Protein AF-0000000072718443 (afdb_homodimer)

Nearest PDB structures (foldseek):
  3cnk-assembly1_B  TM=9.069E-01  e=1.289E-06  Homo sapiens
  1v05-assembly1_A-2  TM=9.010E-01  e=4.555E-07  Homo sapiens
  2d7m-assembly1_A  TM=8.798E-01  e=4.289E-05  Homo sapiens
  3rgh-assembly2_B  TM=8.975E-01  e=1.881E-04  Homo sapiens
  5dcp-assembly1_A  TM=8.362E-01  e=5.609E-03  Homo sapiens

pLDDT: mean 94.32, std 3.26, range [85.94, 98.06]

Foldseek 3Di:
DKDKDKDADDDDFDKDKFKADPVGTFPDWDWDDPDPRMIMIMTDDDDFAWMWMFIDGHPHTDPCPRPIDGGD/DKDKDKDADDDDFDKD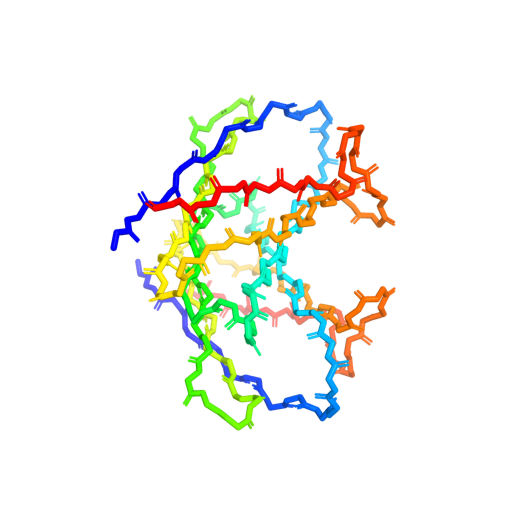KFKADPVGTFPDWDWDDPDPRMIMIMTDDDDFAWMWMFIDGHPHTDPCPRPIDGGD

Secondary structure (DSSP, 8-state):
-EEEEEEE--SS--EEEEEE-SSSB-SEEEEEEEETTEEEEEEE--S-EEEEEEEEETTEEPTTPSEEEEE-/-EEEEEEE--SS--EEEEEE-SSSB-SEEEEEEEETTEEEEEEE--S-EEEEEEEEETTEEPTTPSEEEEE-

Organism: Homarus americanus (NCBI:txid6706)

Structure (mmCIF, N/CA/C/O backbone):
data_AF-0000000072718443-model_v1
#
loop_
_entity.id
_entity.type
_entity.pdbx_description
1 polymer 'Filamin-A-like 4'
#
loop_
_atom_site.group_PDB
_atom_site.id
_atom_site.type_symbol
_atom_site.label_atom_id
_atom_site.label_alt_id
_atom_site.label_comp_id
_atom_site.label_asym_id
_atom_site.label_entity_id
_atom_site.label_seq_id
_atom_site.pdbx_PDB_ins_code
_atom_site.Cartn_x
_atom_site.Cartn_y
_atom_site.Cartn_z
_atom_site.occupancy
_atom_site.B_iso_or_equiv
_atom_site.auth_seq_id
_atom_site.auth_comp_id
_atom_site.auth_asym_id
_atom_site.auth_atom_id
_atom_site.pdbx_PDB_model_num
ATOM 1 N N . MET A 1 1 ? 10.586 15.758 -1.58 1 88.56 1 MET A N 1
ATOM 2 C CA . MET A 1 1 ? 11.43 14.922 -0.738 1 88.56 1 MET A CA 1
ATOM 3 C C . MET A 1 1 ? 10.781 13.562 -0.492 1 88.56 1 MET A C 1
ATOM 5 O O . MET A 1 1 ? 9.562 13.438 -0.561 1 88.56 1 MET A O 1
ATOM 9 N N . VAL A 1 2 ? 11.672 12.523 -0.439 1 93.62 2 VAL A N 1
ATOM 10 C CA . VAL A 1 2 ? 11.133 11.188 -0.2 1 93.62 2 VAL A CA 1
ATOM 11 C C . VAL A 1 2 ? 11.547 10.703 1.187 1 93.62 2 VAL A C 1
ATOM 13 O O . VAL A 1 2 ? 12.695 10.875 1.592 1 93.62 2 VAL A O 1
ATOM 16 N N . TYR A 1 3 ? 10.586 10.18 1.971 1 96.38 3 TYR A N 1
ATOM 17 C CA . TYR A 1 3 ? 10.852 9.57 3.268 1 96.38 3 TYR A CA 1
ATOM 18 C C . TYR A 1 3 ? 10.82 8.047 3.17 1 96.38 3 TYR A C 1
ATOM 20 O O . TYR A 1 3 ? 9.977 7.48 2.479 1 96.38 3 TYR A O 1
ATOM 28 N N . HIS A 1 4 ? 11.781 7.402 3.898 1 97.06 4 HIS A N 1
ATOM 29 C CA . HIS A 1 4 ? 11.867 5.949 3.916 1 97.06 4 HIS A CA 1
ATOM 30 C C . HIS A 1 4 ? 11.695 5.402 5.328 1 97.06 4 HIS A C 1
ATOM 32 O O . HIS A 1 4 ? 12.219 5.973 6.289 1 97.06 4 HIS A O 1
ATOM 38 N N . SER A 1 5 ? 10.938 4.387 5.492 1 96.38 5 SER A N 1
ATOM 39 C CA . SER A 1 5 ? 10.82 3.631 6.734 1 96.38 5 SER A CA 1
ATOM 40 C C . SER A 1 5 ? 10.953 2.133 6.48 1 96.38 5 SER A C 1
ATOM 42 O O . SER A 1 5 ? 10.594 1.642 5.41 1 96.38 5 SER A O 1
ATOM 44 N N . HIS A 1 6 ? 11.484 1.406 7.488 1 96.44 6 HIS A N 1
ATOM 45 C CA . HIS A 1 6 ? 11.758 -0.022 7.375 1 96.44 6 HIS A CA 1
ATOM 46 C C . HIS A 1 6 ? 11.008 -0.812 8.445 1 96.44 6 HIS A C 1
ATOM 48 O O . HIS A 1 6 ? 10.945 -0.396 9.602 1 96.44 6 HIS A O 1
ATOM 54 N N . TYR A 1 7 ? 10.414 -1.914 8.008 1 95.06 7 TYR A N 1
ATOM 55 C CA . TYR A 1 7 ? 9.664 -2.756 8.93 1 95.06 7 TYR A CA 1
ATOM 56 C C . TYR A 1 7 ? 10.086 -4.215 8.805 1 95.06 7 TYR A C 1
ATOM 58 O O . TYR A 1 7 ? 10.18 -4.75 7.699 1 95.06 7 TYR A O 1
ATOM 66 N N . HIS A 1 8 ? 10.383 -4.738 9.898 1 93.56 8 HIS A N 1
ATOM 67 C CA . HIS A 1 8 ? 10.57 -6.18 10.008 1 93.56 8 HIS A CA 1
ATOM 68 C C . HIS A 1 8 ? 9.344 -6.848 10.633 1 93.56 8 HIS A C 1
ATOM 70 O O . HIS A 1 8 ? 8.93 -6.488 11.734 1 93.56 8 HIS A O 1
ATOM 76 N N . ILE A 1 9 ? 8.734 -7.676 9.836 1 88.75 9 ILE A N 1
ATOM 77 C CA . ILE A 1 9 ? 7.496 -8.258 10.336 1 88.75 9 ILE A CA 1
ATOM 78 C C . ILE A 1 9 ? 7.609 -9.781 10.352 1 88.75 9 ILE A C 1
ATOM 80 O O . ILE A 1 9 ? 8.188 -10.375 9.438 1 88.75 9 ILE A O 1
ATOM 84 N N . ALA A 1 10 ? 7.137 -10.352 11.43 1 87.06 10 ALA A N 1
ATOM 85 C CA . ALA A 1 10 ? 7.23 -11.805 11.578 1 87.06 10 ALA A CA 1
ATOM 86 C C . ALA A 1 10 ? 5.992 -12.492 11.008 1 87.06 10 ALA A C 1
ATOM 88 O O . ALA A 1 10 ? 4.902 -11.922 11 1 87.06 10 ALA A O 1
ATOM 89 N N . GLY A 1 11 ? 6.266 -13.781 10.492 1 85.94 11 GLY A N 1
ATOM 90 C CA . GLY A 1 11 ? 5.145 -14.57 10.008 1 85.94 11 GLY A CA 1
ATOM 91 C C . GLY A 1 11 ? 4.852 -14.344 8.539 1 85.94 11 GLY A C 1
ATOM 92 O O . GLY A 1 11 ? 5.633 -13.695 7.836 1 85.94 11 GLY A O 1
ATOM 93 N N . ASN A 1 12 ? 3.867 -15.078 8.062 1 87.44 12 ASN A N 1
ATOM 94 C CA . ASN A 1 12 ? 3.438 -14.992 6.672 1 87.44 12 ASN A CA 1
ATOM 95 C C . ASN A 1 12 ? 2.043 -14.383 6.555 1 87.44 12 ASN A C 1
ATOM 97 O O . ASN A 1 12 ? 1.071 -14.938 7.066 1 87.44 12 ASN A O 1
ATOM 101 N N . ASN A 1 13 ? 2.047 -13.258 6.043 1 92 13 ASN A N 1
ATOM 102 C CA . ASN A 1 13 ? 0.791 -12.555 5.801 1 92 13 ASN A CA 1
ATOM 103 C C . ASN A 1 13 ? 0.959 -11.438 4.781 1 92 13 ASN A C 1
ATOM 105 O O . ASN A 1 13 ? 1.938 -11.422 4.031 1 92 13 ASN A O 1
ATOM 109 N N . ILE A 1 14 ? -0.008 -10.523 4.766 1 91.62 14 ILE A N 1
ATOM 110 C CA . ILE A 1 14 ? 0.017 -9.438 3.795 1 91.62 14 ILE A CA 1
ATOM 111 C C . ILE A 1 14 ? 0.255 -8.109 4.516 1 91.62 14 ILE A C 1
ATOM 113 O O . ILE A 1 14 ? -0.365 -7.836 5.543 1 91.62 14 ILE A O 1
ATOM 117 N N . LEU A 1 15 ? 1.165 -7.332 3.986 1 94.06 15 LEU A N 1
ATOM 118 C CA . LEU A 1 15 ? 1.412 -5.996 4.523 1 94.06 15 LEU A CA 1
ATOM 119 C C . LEU A 1 15 ? 0.537 -4.961 3.83 1 94.06 15 LEU A C 1
ATOM 121 O O . LEU A 1 15 ? 0.48 -4.914 2.598 1 94.06 15 LEU A O 1
ATOM 125 N N . TYR A 1 16 ? -0.174 -4.211 4.629 1 95.12 16 TYR A N 1
ATOM 126 C CA . TYR A 1 16 ? -0.92 -3.049 4.16 1 95.12 16 TYR A CA 1
ATOM 127 C C . TYR A 1 16 ? -0.301 -1.759 4.684 1 95.12 16 TYR A C 1
ATOM 129 O O . TYR A 1 16 ? 0.02 -1.652 5.871 1 95.12 16 TYR A O 1
ATOM 137 N N . VAL A 1 17 ? -0.177 -0.819 3.787 1 96.12 17 VAL A N 1
ATOM 138 C CA . VAL A 1 17 ? 0.366 0.467 4.211 1 96.12 17 VAL A CA 1
ATOM 139 C C . VAL A 1 17 ? -0.524 1.598 3.701 1 96.12 17 VAL A C 1
ATOM 141 O O . VAL A 1 17 ? -0.932 1.598 2.537 1 96.12 17 VAL A O 1
ATOM 144 N N . GLY A 1 18 ? -0.914 2.43 4.527 1 95.44 18 GLY A N 1
ATOM 145 C CA . GLY A 1 18 ? -1.533 3.709 4.219 1 95.44 18 GLY A CA 1
ATOM 146 C C . GLY A 1 18 ? -0.735 4.898 4.719 1 95.44 18 GLY A C 1
ATOM 147 O O . GLY A 1 18 ? -0.164 4.852 5.809 1 95.44 18 GLY A O 1
ATOM 148 N N . VAL A 1 19 ? -0.681 5.91 3.895 1 95.94 19 VAL A N 1
ATOM 149 C CA . VAL A 1 19 ? 0.043 7.117 4.285 1 95.94 19 VAL A CA 1
ATOM 150 C C . VAL A 1 19 ? -0.844 8.344 4.078 1 95.94 19 VAL A C 1
ATOM 152 O O . VAL A 1 19 ? -1.434 8.516 3.008 1 95.94 19 VAL A O 1
ATOM 155 N N . TYR A 1 20 ? -0.889 9.156 5.078 1 94.69 20 TYR A N 1
ATOM 156 C CA . TYR A 1 20 ? -1.656 10.391 5.008 1 94.69 20 TYR A CA 1
ATOM 157 C C . TYR A 1 20 ? -0.805 11.586 5.426 1 94.69 20 TYR A C 1
ATOM 159 O O . TYR A 1 20 ? -0.194 11.578 6.496 1 94.69 20 TYR A O 1
ATOM 167 N N . GLY A 1 21 ? -0.792 12.57 4.531 1 94.44 21 GLY A N 1
ATOM 168 C CA . GLY A 1 21 ? -0.061 13.789 4.848 1 94.44 21 GLY A CA 1
ATOM 169 C C . GLY A 1 21 ? -0.896 14.805 5.602 1 94.44 21 GLY A C 1
ATOM 170 O O . GLY A 1 21 ? -2.031 14.516 5.988 1 94.44 21 GLY A O 1
ATOM 171 N N . PRO A 1 22 ? -0.229 15.977 5.879 1 95.31 22 PRO A N 1
ATOM 172 C CA . PRO A 1 22 ? -0.893 16.984 6.703 1 95.31 22 PRO A CA 1
ATOM 173 C C . PRO A 1 22 ? -2.188 17.5 6.078 1 95.31 22 PRO A C 1
ATOM 175 O O . PRO A 1 22 ? -3.104 17.906 6.797 1 95.31 22 PRO A O 1
ATOM 178 N N . LYS A 1 23 ? -2.25 17.406 4.793 1 92.19 23 LYS A N 1
ATOM 179 C CA . LYS A 1 23 ? -3.387 18.047 4.145 1 92.19 23 LYS A CA 1
ATOM 180 C C . LYS A 1 23 ? -4.223 17.047 3.363 1 92.19 23 LYS A C 1
ATOM 182 O O . LYS A 1 23 ? -5.43 17.234 3.193 1 92.19 23 LYS A O 1
ATOM 187 N N . ALA A 1 24 ? -3.51 16.016 2.832 1 89.5 24 ALA A N 1
ATOM 188 C CA . ALA A 1 24 ? -4.148 15.055 1.942 1 89.5 24 ALA A CA 1
ATOM 189 C C . ALA A 1 24 ? -3.449 13.703 2.008 1 89.5 24 ALA A C 1
ATOM 191 O O . ALA A 1 24 ? -2.363 13.586 2.582 1 89.5 24 ALA A O 1
ATOM 192 N N . PRO A 1 25 ? -4.176 12.719 1.499 1 89.44 25 PRO A N 1
ATOM 193 C CA . PRO A 1 25 ? -3.438 11.469 1.315 1 89.44 25 PRO A CA 1
ATOM 194 C C . PRO A 1 25 ? -2.178 11.648 0.472 1 89.44 25 PRO A C 1
ATOM 196 O O . PRO A 1 25 ? -2.158 12.461 -0.45 1 89.44 25 PRO A O 1
ATOM 199 N N . CYS A 1 26 ? -1.213 10.867 0.795 1 90.94 26 CYS A N 1
ATOM 200 C CA . CYS A 1 26 ? 0.03 10.961 0.037 1 90.94 26 CYS A CA 1
ATOM 201 C C . CYS A 1 26 ? -0.171 10.492 -1.398 1 90.94 26 CYS A C 1
ATOM 203 O O . CYS A 1 26 ? -0.8 9.461 -1.635 1 90.94 26 CYS A O 1
ATOM 205 N N . GLU A 1 27 ? 0.377 11.195 -2.264 1 91.88 27 GLU A N 1
ATOM 206 C CA . GLU A 1 27 ? 0.16 10.953 -3.686 1 91.88 27 GLU A CA 1
ATOM 207 C C . GLU A 1 27 ? 0.91 9.703 -4.152 1 91.88 27 GLU A C 1
ATOM 209 O O . GLU A 1 27 ? 0.399 8.938 -4.973 1 91.88 27 GLU A O 1
ATOM 214 N N . GLU A 1 28 ? 2.137 9.477 -3.604 1 96.56 28 GLU A N 1
ATOM 215 C CA . GLU A 1 28 ? 2.984 8.375 -4.047 1 96.56 28 GLU A CA 1
ATOM 216 C C . GLU A 1 28 ? 3.512 7.57 -2.863 1 96.56 28 GLU A C 1
ATOM 218 O O . GLU A 1 28 ? 4.195 8.109 -1.994 1 96.56 28 GLU A O 1
ATOM 223 N N . VAL A 1 29 ? 3.201 6.367 -2.857 1 97.44 29 VAL A N 1
ATOM 224 C CA . VAL A 1 29 ? 3.705 5.434 -1.855 1 97.44 29 VAL A CA 1
ATOM 225 C C . VAL A 1 29 ? 4.297 4.207 -2.545 1 97.44 29 VAL A C 1
ATOM 227 O O . VAL A 1 29 ? 3.668 3.617 -3.426 1 97.44 29 VAL A O 1
ATOM 230 N N . TYR A 1 30 ? 5.477 3.881 -2.145 1 97.88 30 TYR A N 1
ATOM 231 C CA . TYR A 1 30 ? 6.191 2.729 -2.684 1 97.88 30 TYR A CA 1
ATOM 232 C C . TYR A 1 30 ? 6.516 1.723 -1.585 1 97.88 30 TYR A C 1
ATOM 234 O O . TYR A 1 30 ? 7.117 2.078 -0.57 1 97.88 30 TYR A O 1
ATOM 242 N N . ILE A 1 31 ? 6.098 0.478 -1.795 1 97.12 31 ILE A N 1
ATOM 243 C CA . ILE A 1 31 ? 6.355 -0.602 -0.847 1 97.12 31 ILE A CA 1
ATOM 244 C C . ILE A 1 31 ? 7.242 -1.66 -1.498 1 97.12 31 ILE A C 1
ATOM 246 O O . ILE A 1 31 ? 6.879 -2.236 -2.527 1 97.12 31 ILE A O 1
ATOM 250 N N . LYS A 1 32 ? 8.367 -1.924 -0.883 1 96.12 32 LYS A N 1
ATOM 251 C CA . LYS A 1 32 ? 9.312 -2.898 -1.414 1 96.12 32 LYS A CA 1
ATOM 252 C C . LYS A 1 32 ? 9.609 -3.994 -0.393 1 96.12 32 LYS A C 1
ATOM 254 O O . LYS A 1 32 ? 10.031 -3.709 0.729 1 96.12 32 LYS A O 1
ATOM 259 N N . HIS A 1 33 ? 9.32 -5.211 -0.786 1 94.56 33 HIS A N 1
ATOM 260 C CA . HIS A 1 33 ? 9.797 -6.348 -0.008 1 94.56 33 HIS A CA 1
ATOM 261 C C . HIS A 1 33 ? 11.25 -6.66 -0.329 1 94.56 33 HIS A C 1
ATOM 263 O O . HIS A 1 33 ? 11.57 -7.078 -1.444 1 94.56 33 HIS A O 1
ATOM 269 N N . ILE A 1 34 ? 12.062 -6.504 0.646 1 92.81 34 ILE A N 1
ATOM 270 C CA . ILE A 1 34 ? 13.484 -6.598 0.347 1 92.81 34 ILE A CA 1
ATOM 271 C C . ILE A 1 34 ? 14.031 -7.922 0.869 1 92.81 34 ILE A C 1
ATOM 273 O O . ILE A 1 34 ? 15.234 -8.047 1.109 1 92.81 34 ILE A O 1
ATOM 277 N N . GLY A 1 35 ? 13.102 -8.906 1.186 1 86.38 35 GLY A N 1
ATOM 278 C CA . GLY A 1 35 ? 13.484 -10.25 1.579 1 86.38 35 GLY A CA 1
ATOM 279 C C . GLY A 1 35 ? 13.297 -10.516 3.062 1 86.38 35 GLY A C 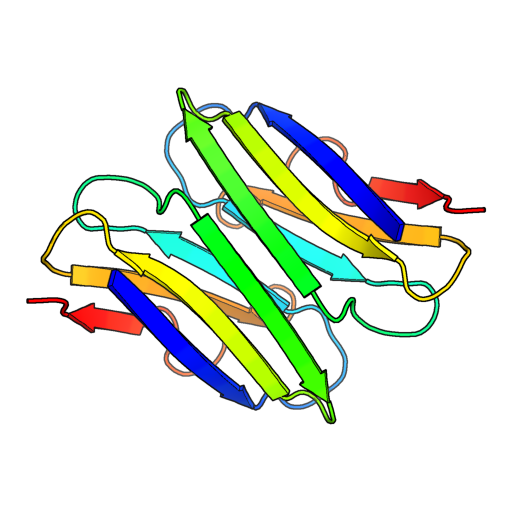1
ATOM 280 O O . GLY A 1 35 ? 13.414 -9.602 3.879 1 86.38 35 GLY A O 1
ATOM 281 N N . HIS A 1 36 ? 13.0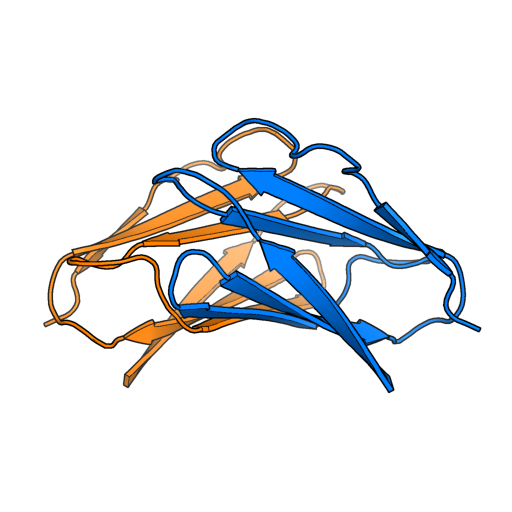78 -11.695 3.41 1 88.94 36 HIS A N 1
ATOM 282 C CA . HIS A 1 36 ? 13.008 -12.18 4.785 1 88.94 36 HIS A CA 1
ATOM 283 C C . HIS A 1 36 ? 12.047 -11.336 5.617 1 88.94 36 HIS A C 1
ATOM 285 O O . HIS A 1 36 ? 12.391 -10.898 6.719 1 88.94 36 HIS A O 1
ATOM 291 N N . ASN A 1 37 ? 10.953 -10.914 5.008 1 88.69 37 ASN A N 1
ATOM 292 C CA . ASN A 1 37 ? 9.883 -10.18 5.668 1 88.69 37 ASN A CA 1
ATOM 293 C C . ASN A 1 37 ? 10.336 -8.773 6.062 1 88.69 37 ASN A C 1
ATOM 295 O O . ASN A 1 37 ? 9.914 -8.25 7.094 1 88.69 37 ASN A O 1
ATOM 299 N N . ASN A 1 38 ? 11.336 -8.336 5.355 1 94 38 ASN A N 1
ATOM 300 C CA . ASN A 1 38 ? 11.719 -6.934 5.449 1 94 38 ASN A CA 1
ATOM 301 C C . ASN A 1 38 ? 11.086 -6.102 4.344 1 94 38 ASN A C 1
ATOM 303 O O . ASN A 1 38 ? 11.094 -6.496 3.176 1 94 38 ASN A O 1
ATOM 307 N N . TYR A 1 39 ? 10.492 -5.031 4.805 1 95.44 39 TYR A N 1
ATOM 308 C CA . TYR A 1 39 ? 9.812 -4.137 3.877 1 95.44 39 TYR A CA 1
ATOM 309 C C . TYR A 1 39 ? 10.336 -2.713 4.004 1 95.44 39 TYR A C 1
ATOM 311 O O . TYR A 1 39 ? 10.57 -2.227 5.109 1 95.44 39 TYR A O 1
ATOM 319 N N . GLN A 1 40 ? 10.586 -2.086 2.934 1 97.19 40 GLN A N 1
ATOM 320 C CA . GLN A 1 40 ? 10.844 -0.65 2.867 1 97.19 40 GLN A CA 1
ATOM 321 C C . GLN A 1 40 ? 9.625 0.096 2.316 1 97.19 40 GLN A C 1
ATOM 323 O O . GLN A 1 40 ? 9.062 -0.293 1.29 1 97.19 40 GLN A O 1
ATOM 328 N N . VAL A 1 41 ? 9.203 1.081 3.061 1 97.31 41 VAL A N 1
ATOM 329 C CA . VAL A 1 41 ? 8.117 1.944 2.604 1 97.31 41 VAL A CA 1
ATOM 330 C C . VAL A 1 41 ? 8.664 3.34 2.305 1 97.31 41 VAL A C 1
ATOM 332 O O . VAL A 1 41 ? 9.312 3.955 3.152 1 97.31 41 VAL A O 1
ATOM 335 N N . SER A 1 42 ? 8.422 3.799 1.095 1 97.88 42 SER A N 1
ATOM 336 C CA . SER A 1 42 ? 8.797 5.148 0.688 1 97.88 42 SER A CA 1
ATOM 337 C C . SER A 1 42 ? 7.578 5.961 0.264 1 97.88 42 SER A C 1
ATOM 339 O O . SER A 1 42 ? 6.656 5.426 -0.354 1 97.88 42 SER A O 1
ATOM 341 N N . TYR A 1 43 ? 7.566 7.176 0.632 1 97 43 TYR A N 1
ATOM 342 C CA . TYR A 1 43 ? 6.488 8.031 0.148 1 97 43 TYR A CA 1
ATOM 343 C C . TYR A 1 43 ? 6.98 9.461 -0.064 1 97 43 TYR A C 1
ATOM 345 O O . TYR A 1 43 ? 7.891 9.922 0.629 1 97 43 TYR A O 1
ATOM 353 N N . LYS A 1 44 ? 6.43 10.133 -1.012 1 96.19 44 LYS A N 1
ATOM 354 C CA . LYS A 1 44 ? 6.777 11.508 -1.362 1 96.19 44 LYS A CA 1
ATOM 355 C C . LYS A 1 44 ? 6.152 12.5 -0.383 1 96.19 44 LYS A C 1
ATOM 357 O O . LYS A 1 44 ? 4.957 12.43 -0.095 1 96.19 44 LYS A O 1
ATOM 362 N N . ILE A 1 45 ? 7 13.414 0.086 1 95.88 45 ILE A N 1
ATOM 363 C CA . ILE A 1 45 ? 6.551 14.469 0.986 1 95.88 45 ILE A CA 1
ATOM 364 C C . ILE A 1 45 ? 6.219 15.727 0.182 1 95.88 45 ILE A C 1
ATOM 366 O O . ILE A 1 45 ? 7.105 16.344 -0.403 1 95.88 45 ILE A O 1
ATOM 370 N N . LYS A 1 46 ? 5.035 16.016 0.117 1 93.5 46 LYS A N 1
ATOM 371 C CA . LYS A 1 46 ? 4.609 17.219 -0.611 1 93.5 46 LYS A CA 1
ATOM 372 C C . LYS A 1 46 ? 4.441 18.406 0.329 1 93.5 46 LYS A C 1
ATOM 374 O O . LYS A 1 46 ? 4.875 19.516 0.015 1 93.5 46 LYS A O 1
ATOM 379 N N . ASP A 1 47 ? 3.879 18.156 1.506 1 95 47 ASP A N 1
ATOM 380 C CA . ASP A 1 47 ? 3.639 19.188 2.51 1 95 47 ASP A CA 1
ATOM 381 C C . ASP A 1 47 ? 4.387 18.875 3.805 1 95 47 ASP A C 1
ATOM 383 O O . ASP A 1 47 ? 4.332 17.75 4.305 1 95 47 ASP A O 1
ATOM 387 N N . ARG A 1 48 ? 5.012 19.906 4.305 1 95.94 48 ARG A N 1
ATOM 388 C CA . ARG A 1 48 ? 5.652 19.734 5.602 1 95.94 48 ARG A CA 1
ATOM 389 C C . ARG A 1 48 ? 4.617 19.578 6.707 1 95.94 48 ARG A C 1
ATOM 391 O O . ARG A 1 48 ? 3.471 20 6.562 1 95.94 48 ARG A O 1
ATOM 398 N N . GLY A 1 49 ? 5.062 18.938 7.805 1 96.81 49 GLY A N 1
ATOM 399 C CA . GLY A 1 49 ? 4.184 18.703 8.945 1 96.81 49 GLY A CA 1
ATOM 400 C C . GLY A 1 49 ? 4.102 17.25 9.344 1 96.81 49 GLY A C 1
ATOM 401 O O . GLY A 1 49 ? 5.047 16.484 9.125 1 96.81 49 GLY A O 1
ATOM 402 N N . GLU A 1 50 ? 3.008 16.875 10.023 1 97.62 50 GLU A N 1
ATOM 403 C CA . GLU A 1 50 ? 2.848 15.508 10.531 1 97.62 50 GLU A CA 1
ATOM 404 C C . GLU A 1 50 ? 2.236 14.594 9.477 1 97.62 50 GLU A C 1
ATOM 406 O O . GLU A 1 50 ? 1.196 14.914 8.898 1 97.62 50 GLU A O 1
ATOM 411 N N . HIS A 1 51 ? 2.957 13.57 9.164 1 97.19 51 HIS A N 1
ATOM 412 C CA . HIS A 1 51 ? 2.457 12.477 8.344 1 97.19 51 HIS A CA 1
ATOM 413 C C . HIS A 1 51 ? 2.09 11.266 9.195 1 97.19 51 HIS A C 1
ATOM 415 O O . HIS A 1 51 ? 2.797 10.945 10.156 1 97.19 51 HIS A O 1
ATOM 421 N N . ILE A 1 52 ? 1.019 10.625 8.867 1 97.38 52 ILE A N 1
ATOM 422 C CA . ILE A 1 52 ? 0.581 9.422 9.57 1 97.38 52 ILE A CA 1
ATOM 423 C C . ILE A 1 52 ? 0.792 8.195 8.688 1 97.38 52 ILE A C 1
ATOM 425 O O . ILE A 1 52 ? 0.316 8.156 7.547 1 97.38 52 ILE A O 1
ATOM 429 N N . LEU A 1 53 ? 1.574 7.254 9.188 1 97.19 53 LEU A N 1
ATOM 430 C CA . LEU A 1 53 ? 1.799 5.98 8.516 1 97.19 53 LEU A CA 1
ATOM 431 C C . LEU A 1 53 ? 1.06 4.852 9.219 1 97.19 53 LEU A C 1
ATOM 433 O O . LEU A 1 53 ? 1.288 4.602 10.406 1 97.19 53 LEU A O 1
ATOM 437 N N . LEU A 1 54 ? 0.115 4.277 8.562 1 96.88 54 LEU A N 1
ATOM 438 C CA . LEU A 1 54 ? -0.617 3.115 9.062 1 96.88 54 LEU A CA 1
ATOM 439 C C . LEU A 1 54 ? -0.086 1.83 8.438 1 96.88 54 LEU A C 1
ATOM 441 O O . LEU A 1 54 ? -0.031 1.706 7.211 1 96.88 54 LEU A O 1
ATOM 445 N N . VAL A 1 55 ? 0.347 0.924 9.281 1 96.5 55 VAL A N 1
ATOM 446 C CA . VAL A 1 55 ? 0.947 -0.322 8.812 1 96.5 55 VAL A CA 1
ATOM 447 C C . VAL A 1 55 ? 0.218 -1.512 9.438 1 96.5 55 VAL A C 1
ATOM 449 O O . VAL A 1 55 ? 0.173 -1.649 10.664 1 96.5 55 VAL A O 1
ATOM 452 N N . MET A 1 56 ? -0.362 -2.258 8.609 1 95.38 56 MET A N 1
ATOM 453 C CA . MET A 1 56 ? -1.071 -3.447 9.07 1 95.38 56 MET A CA 1
ATOM 454 C C . MET A 1 56 ? -0.415 -4.715 8.539 1 95.38 56 MET A C 1
ATOM 456 O O . MET A 1 56 ? 0.077 -4.734 7.41 1 95.38 56 MET A O 1
ATOM 460 N N . TRP A 1 57 ? -0.42 -5.695 9.367 1 94.62 57 TRP A N 1
ATOM 461 C CA . TRP A 1 57 ? -0.084 -7.07 9.016 1 94.62 57 TRP A CA 1
ATOM 462 C C . TRP A 1 57 ? -1.313 -7.969 9.086 1 94.62 57 TRP A C 1
ATOM 464 O O . TRP A 1 57 ? -1.787 -8.297 10.18 1 94.62 57 TRP A O 1
ATOM 474 N N . GLY A 1 58 ? -1.729 -8.344 7.867 1 90.81 58 GLY A N 1
ATOM 475 C CA . GLY A 1 58 ? -3.078 -8.883 7.816 1 90.81 58 GLY A CA 1
ATOM 476 C C . GLY A 1 58 ? -4.145 -7.855 8.156 1 90.81 58 GLY A C 1
ATOM 477 O O . GLY A 1 58 ? -4.172 -6.766 7.578 1 90.81 58 GLY A O 1
ATOM 478 N N . GLU A 1 59 ? -5.047 -8.078 9.102 1 88.25 59 GLU A N 1
ATOM 479 C CA . GLU A 1 59 ? -6.137 -7.16 9.422 1 88.25 59 GLU A CA 1
ATOM 480 C C . GLU A 1 59 ? -5.891 -6.445 10.75 1 88.25 59 GLU A C 1
ATOM 482 O O . GLU A 1 59 ? -6.816 -5.891 11.344 1 88.25 59 GLU A O 1
ATOM 487 N N . HIS A 1 60 ? -4.59 -6.504 11.172 1 92.81 60 HIS A N 1
ATOM 488 C CA . HIS A 1 60 ? -4.266 -5.883 12.445 1 92.81 60 HIS A CA 1
ATOM 489 C C . HIS A 1 60 ? -3.096 -4.914 12.305 1 92.81 60 HIS A C 1
ATOM 491 O O . HIS A 1 60 ? -2.129 -5.199 11.594 1 92.81 60 HIS A O 1
ATOM 497 N N . HIS A 1 61 ? -3.229 -3.83 13.148 1 95.94 61 HIS A N 1
ATOM 498 C CA . HIS A 1 61 ? -2.1 -2.908 13.195 1 95.94 61 HIS A CA 1
ATOM 499 C C . HIS A 1 61 ? -0.884 -3.557 13.852 1 95.94 61 HIS A C 1
ATOM 501 O O . HIS A 1 61 ? -1.014 -4.25 14.859 1 95.94 61 HIS A O 1
ATOM 507 N N . ILE A 1 62 ? 0.287 -3.441 13.203 1 95.81 62 ILE A N 1
ATOM 508 C CA . ILE A 1 62 ? 1.508 -3.881 13.875 1 95.81 62 ILE A CA 1
ATOM 509 C C . ILE A 1 62 ? 1.767 -3.01 15.102 1 95.81 62 ILE A C 1
ATOM 511 O O . ILE A 1 62 ? 1.214 -1.914 15.219 1 95.81 62 ILE A O 1
ATOM 515 N N . PRO A 1 63 ? 2.637 -3.475 15.984 1 94.69 63 PRO A N 1
ATOM 516 C CA . PRO A 1 63 ? 2.979 -2.621 17.125 1 94.69 63 PRO A CA 1
ATOM 517 C C . PRO A 1 63 ? 3.594 -1.289 16.703 1 94.69 63 PRO A C 1
ATOM 519 O O . PRO A 1 63 ? 4.48 -1.259 15.844 1 94.69 63 PRO A O 1
ATOM 522 N N . GLY A 1 64 ? 3.074 -0.158 17.234 1 95.88 64 GLY A N 1
ATOM 523 C CA . GLY A 1 64 ? 3.578 1.171 16.938 1 95.88 64 GLY A CA 1
ATOM 524 C C . GLY A 1 64 ? 2.732 1.906 15.906 1 95.88 64 GLY A C 1
ATOM 525 O O . GLY A 1 64 ? 2.812 3.131 15.797 1 95.88 64 GLY A O 1
ATOM 526 N N . SER A 1 65 ? 1.972 1.121 15.117 1 97.25 65 SER A N 1
ATOM 527 C CA . SER A 1 65 ? 1.082 1.741 14.141 1 97.25 65 SER A CA 1
ATOM 528 C C . SER A 1 65 ? -0.215 2.209 14.797 1 97.25 65 SER A C 1
ATOM 530 O O . SER A 1 65 ? -0.741 1.542 15.688 1 97.25 65 SER A O 1
ATOM 532 N N . PRO A 1 66 ? -0.712 3.342 14.422 1 97.19 66 PRO A N 1
ATOM 533 C CA . PRO A 1 66 ? -0.197 4.285 13.43 1 97.19 66 PRO A CA 1
ATOM 534 C C . PRO A 1 66 ? 1.046 5.031 13.906 1 97.19 66 PRO A C 1
ATOM 536 O O . PRO A 1 66 ? 1.165 5.336 15.102 1 97.19 66 PRO A O 1
ATOM 539 N N . PHE A 1 67 ? 1.981 5.293 13.047 1 97.75 67 PHE A N 1
ATOM 540 C CA . PHE A 1 67 ? 3.172 6.094 13.312 1 97.75 67 PHE A CA 1
ATOM 541 C C . PHE A 1 67 ? 2.945 7.547 12.922 1 97.75 67 PHE A C 1
ATOM 543 O O . PHE A 1 67 ? 2.326 7.828 11.891 1 97.75 67 PHE A O 1
ATOM 550 N N . VAL A 1 68 ? 3.389 8.398 13.68 1 98 68 VAL A N 1
ATOM 551 C CA . VAL A 1 68 ? 3.389 9.82 13.344 1 98 68 VAL A CA 1
ATOM 552 C C . VAL A 1 68 ? 4.805 10.273 13 1 98 68 VAL A C 1
ATOM 554 O O . VAL A 1 68 ? 5.723 10.141 13.812 1 98 68 VAL A O 1
ATOM 557 N N . VAL A 1 69 ? 4.953 10.703 11.812 1 97.06 69 VAL A N 1
ATOM 558 C CA . VAL A 1 69 ? 6.262 11.164 11.359 1 97.06 69 VAL A CA 1
ATOM 559 C C . VAL A 1 69 ? 6.223 12.664 11.102 1 97.06 69 VAL A C 1
ATOM 561 O O . VAL A 1 69 ? 5.418 13.148 10.305 1 97.06 69 VAL A O 1
ATOM 564 N N . SER A 1 70 ? 7.051 13.359 11.766 1 97.44 70 SER A N 1
ATOM 565 C CA . SER A 1 70 ? 7.129 14.805 11.586 1 97.44 70 SER A CA 1
ATOM 566 C C . SER A 1 70 ? 8.133 15.172 10.5 1 97.44 70 SER A C 1
ATOM 568 O O . SER A 1 70 ? 9.305 14.789 10.578 1 97.44 70 SER A O 1
ATOM 570 N N . MET A 1 71 ? 7.578 15.852 9.461 1 93.94 71 MET A N 1
ATOM 571 C CA . MET A 1 71 ? 8.438 16.328 8.383 1 93.94 71 MET A CA 1
ATOM 572 C C . MET A 1 71 ? 8.5 17.859 8.375 1 93.94 71 MET A C 1
ATOM 574 O O . MET A 1 71 ? 7.469 18.531 8.391 1 93.94 71 MET A O 1
ATOM 578 N N . PHE A 1 72 ? 9.797 18.391 8.5 1 88.12 72 PHE A N 1
ATOM 579 C CA . PHE A 1 72 ? 9.969 19.844 8.578 1 88.12 72 PHE A CA 1
ATOM 580 C C . PHE A 1 72 ? 10.711 20.359 7.359 1 88.12 72 PHE A C 1
ATOM 582 O O . PHE A 1 72 ? 11.516 19.641 6.758 1 88.12 72 PHE A O 1
ATOM 589 N N . MET B 1 1 ? 7.664 -7.438 -15.773 1 88.56 1 MET B N 1
ATOM 590 C CA . MET B 1 1 ? 6.473 -6.754 -16.281 1 88.56 1 MET B CA 1
ATOM 591 C C . MET B 1 1 ? 5.727 -6.066 -15.133 1 88.56 1 MET B C 1
ATOM 593 O O . MET B 1 1 ? 5.84 -6.473 -13.977 1 88.56 1 MET B O 1
ATOM 597 N N . VAL B 1 2 ? 5.152 -4.863 -15.484 1 93.75 2 VAL B N 1
ATOM 598 C CA . VAL B 1 2 ? 4.406 -4.145 -14.453 1 93.75 2 VAL B CA 1
ATOM 599 C C . VAL B 1 2 ? 2.916 -4.176 -14.781 1 93.75 2 VAL B C 1
ATOM 601 O O . VAL B 1 2 ? 2.523 -3.982 -15.93 1 93.75 2 VAL B O 1
ATOM 604 N N . TYR B 1 3 ? 2.076 -4.523 -13.812 1 96.56 3 TYR B N 1
ATOM 605 C CA . TYR B 1 3 ? 0.623 -4.477 -13.938 1 96.56 3 TYR B CA 1
ATOM 606 C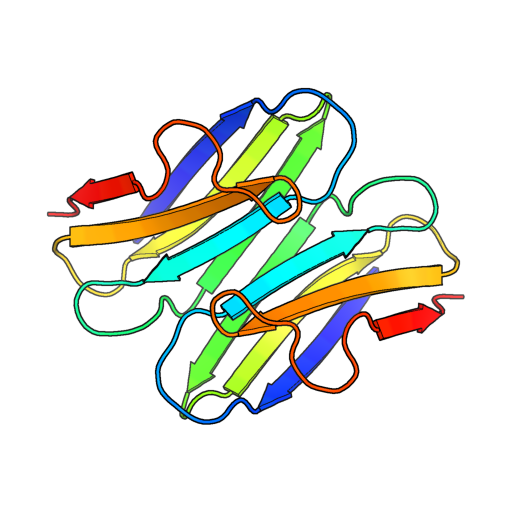 C . TYR B 1 3 ? 0.056 -3.238 -13.258 1 96.56 3 TYR B C 1
ATOM 608 O O . TYR B 1 3 ? 0.499 -2.865 -12.164 1 96.56 3 TYR B O 1
ATOM 616 N N . HIS B 1 4 ? -0.972 -2.631 -13.914 1 97.25 4 HIS B N 1
ATOM 617 C CA . HIS B 1 4 ? -1.628 -1.441 -13.375 1 97.25 4 HIS B CA 1
ATOM 618 C C . HIS B 1 4 ? -3.115 -1.688 -13.148 1 97.25 4 HIS B C 1
ATOM 620 O O . HIS B 1 4 ? -3.775 -2.336 -13.961 1 97.25 4 HIS B O 1
ATOM 626 N N . SER B 1 5 ? -3.621 -1.277 -12.07 1 96.62 5 SER B N 1
ATOM 627 C CA . SER B 1 5 ? -5.051 -1.252 -11.789 1 96.62 5 SER B CA 1
ATOM 628 C C . SER B 1 5 ? -5.484 0.11 -11.25 1 96.62 5 SER B C 1
ATOM 630 O O . SER B 1 5 ? -4.699 0.806 -10.602 1 96.62 5 SER B O 1
ATOM 632 N N . HIS B 1 6 ? -6.742 0.488 -11.523 1 96.5 6 HIS B N 1
ATOM 633 C CA . HIS B 1 6 ? -7.281 1.792 -11.156 1 96.5 6 HIS B CA 1
ATOM 634 C C . HIS B 1 6 ? -8.516 1.646 -10.273 1 96.5 6 HIS B C 1
ATOM 636 O O . HIS B 1 6 ? -9.375 0.795 -10.531 1 96.5 6 HIS B O 1
ATOM 642 N N . TYR B 1 7 ? -8.547 2.459 -9.227 1 95.25 7 TYR B N 1
ATOM 643 C CA . TYR B 1 7 ? -9.68 2.414 -8.305 1 95.25 7 TYR B CA 1
ATOM 644 C C . TYR B 1 7 ? -10.234 3.811 -8.055 1 95.25 7 TYR B C 1
ATOM 646 O O . TYR B 1 7 ? -9.484 4.742 -7.773 1 95.25 7 TYR B O 1
ATOM 654 N N . HIS B 1 8 ? -11.469 3.895 -8.219 1 93.69 8 HIS B N 1
ATOM 655 C CA . HIS B 1 8 ? -12.211 5.078 -7.793 1 93.69 8 HIS B CA 1
ATOM 656 C C . HIS B 1 8 ? -12.945 4.82 -6.48 1 93.69 8 HIS B C 1
ATOM 658 O O . HIS B 1 8 ? -13.75 3.893 -6.387 1 93.69 8 HIS B O 1
ATOM 664 N N . ILE B 1 9 ? -12.539 5.559 -5.496 1 89.06 9 ILE B N 1
ATOM 665 C CA . ILE B 1 9 ? -13.125 5.285 -4.191 1 89.06 9 ILE B CA 1
ATOM 666 C C . ILE B 1 9 ? -13.805 6.543 -3.656 1 89.06 9 ILE B C 1
ATOM 668 O O . ILE B 1 9 ? -13.312 7.656 -3.854 1 89.06 9 ILE B O 1
ATOM 672 N N . ALA B 1 10 ? -14.977 6.352 -3.094 1 87.38 10 ALA B N 1
ATOM 673 C CA . ALA B 1 10 ? -15.734 7.484 -2.576 1 87.38 10 ALA B CA 1
ATOM 674 C C . ALA B 1 10 ? -15.414 7.738 -1.106 1 87.38 10 ALA B C 1
ATOM 676 O O . ALA B 1 10 ? -15.055 6.809 -0.376 1 87.38 10 ALA B O 1
ATOM 677 N N . GLY B 1 11 ? -15.555 9.086 -0.753 1 86.25 11 GLY B N 1
ATOM 678 C CA . GLY B 1 11 ? -15.359 9.43 0.646 1 86.25 11 GLY B CA 1
ATOM 679 C C . GLY B 1 11 ? -13.914 9.742 0.988 1 86.25 11 GLY B C 1
ATOM 680 O O . GLY B 1 11 ? -13.062 9.852 0.098 1 86.25 11 GLY B O 1
ATOM 681 N N . ASN B 1 12 ? -13.719 10.109 2.23 1 87.56 12 ASN B N 1
ATOM 682 C CA . ASN B 1 12 ? -12.391 10.438 2.74 1 87.56 12 ASN B CA 1
ATOM 683 C C . ASN B 1 12 ? -11.906 9.391 3.742 1 87.56 12 ASN B C 1
ATOM 685 O O . ASN B 1 12 ? -12.523 9.195 4.789 1 87.56 12 ASN B O 1
ATOM 689 N N . ASN B 1 13 ? -10.953 8.719 3.334 1 92.12 13 ASN B N 1
ATOM 690 C CA . ASN B 1 13 ? -10.328 7.715 4.191 1 92.12 13 ASN B CA 1
ATOM 691 C C . ASN B 1 13 ? -8.945 7.332 3.688 1 92.12 13 ASN B C 1
ATOM 693 O O . ASN B 1 13 ? -8.352 8.055 2.881 1 92.12 13 ASN B O 1
ATOM 697 N N . ILE B 1 14 ? -8.445 6.195 4.172 1 91.69 14 ILE B N 1
ATOM 698 C CA . ILE B 1 14 ? -7.102 5.754 3.805 1 91.69 14 ILE B CA 1
ATOM 699 C C . ILE B 1 14 ? -7.191 4.492 2.945 1 91.69 14 ILE B C 1
ATOM 701 O O . ILE B 1 14 ? -7.938 3.564 3.268 1 91.69 14 ILE B O 1
ATOM 705 N N . LEU B 1 15 ? -6.469 4.5 1.858 1 94.25 15 LEU B N 1
ATOM 706 C CA . LEU B 1 15 ? -6.395 3.314 1.01 1 94.25 15 LEU B CA 1
ATOM 707 C C . LEU B 1 15 ? -5.25 2.406 1.444 1 94.25 15 LEU B C 1
ATOM 709 O O . LEU B 1 15 ? -4.121 2.869 1.63 1 94.25 15 LEU B O 1
ATOM 713 N N . TYR B 1 16 ? -5.586 1.152 1.667 1 95.19 16 TYR B N 1
ATOM 714 C CA . TYR B 1 16 ? -4.605 0.101 1.899 1 95.19 16 TYR B CA 1
ATOM 715 C C . TYR B 1 16 ? -4.566 -0.88 0.734 1 95.19 16 TYR B C 1
ATOM 717 O O . TYR B 1 16 ? -5.613 -1.326 0.257 1 95.19 16 TYR B O 1
ATOM 725 N N . VAL B 1 17 ? -3.363 -1.193 0.332 1 96.19 17 VAL B N 1
ATOM 726 C CA . VAL B 1 17 ? -3.236 -2.164 -0.75 1 96.19 17 VAL B CA 1
ATOM 727 C C . VAL B 1 17 ? -2.217 -3.234 -0.367 1 96.19 17 VAL B C 1
ATOM 729 O O . VAL B 1 17 ? -1.139 -2.92 0.141 1 96.19 17 VAL B O 1
ATOM 732 N N . GLY B 1 18 ? -2.555 -4.426 -0.476 1 95.5 18 GLY B N 1
ATOM 733 C CA . GLY B 1 18 ? -1.673 -5.582 -0.428 1 95.5 18 GLY B CA 1
ATOM 734 C C . GLY B 1 18 ? -1.683 -6.395 -1.709 1 95.5 18 GLY B C 1
ATOM 735 O O . GLY B 1 18 ? -2.732 -6.566 -2.332 1 95.5 18 GLY B O 1
ATOM 736 N N . VAL B 1 19 ? -0.537 -6.816 -2.09 1 96 19 VAL B N 1
ATOM 737 C CA . VAL B 1 19 ? -0.434 -7.629 -3.297 1 96 19 VAL B CA 1
ATOM 738 C C . VAL B 1 19 ? 0.363 -8.898 -2.998 1 96 19 VAL B C 1
ATOM 740 O O . VAL B 1 19 ? 1.456 -8.836 -2.432 1 96 19 VAL B O 1
ATOM 743 N N . TYR B 1 20 ? -0.176 -9.984 -3.406 1 94.88 20 TYR B N 1
ATOM 744 C CA . TYR B 1 20 ? 0.489 -11.273 -3.238 1 94.88 20 TYR B CA 1
ATOM 745 C C . TYR B 1 20 ? 0.556 -12.031 -4.559 1 94.88 20 TYR B C 1
ATOM 747 O O . TYR B 1 20 ? -0.463 -12.211 -5.23 1 94.88 20 TYR B O 1
ATOM 755 N N . GLY B 1 21 ? 1.783 -12.414 -4.883 1 94.5 21 GLY B N 1
ATOM 756 C CA . GLY B 1 21 ? 1.96 -13.211 -6.086 1 94.5 21 GLY B CA 1
ATOM 757 C C . GLY B 1 21 ? 1.789 -14.695 -5.852 1 94.5 21 GLY B C 1
ATOM 758 O O . GLY B 1 21 ? 1.424 -15.117 -4.75 1 94.5 21 GLY B O 1
ATOM 759 N N . PRO B 1 22 ? 1.991 -15.469 -6.977 1 95.44 22 PRO B N 1
ATOM 760 C CA . PRO B 1 22 ? 1.744 -16.906 -6.895 1 95.44 22 PRO B CA 1
ATOM 761 C C . PRO B 1 22 ? 2.65 -17.609 -5.883 1 95.44 22 PRO B C 1
ATOM 763 O O . PRO B 1 22 ? 2.27 -18.641 -5.309 1 95.44 22 PRO B O 1
ATOM 766 N N . LYS B 1 23 ? 3.762 -17.016 -5.641 1 92.25 23 LYS B N 1
ATOM 767 C CA . LYS B 1 23 ? 4.73 -17.75 -4.824 1 92.25 23 LYS B CA 1
ATOM 768 C C . LYS B 1 23 ? 5.062 -16.984 -3.551 1 92.25 23 LYS B C 1
ATOM 770 O O . LYS B 1 23 ? 5.395 -17.578 -2.525 1 92.25 23 LYS B O 1
ATOM 775 N N . ALA B 1 24 ? 5.035 -15.633 -3.695 1 89.56 24 ALA B N 1
ATOM 776 C CA . ALA B 1 24 ? 5.473 -14.758 -2.605 1 89.56 24 ALA B CA 1
ATOM 777 C C . ALA B 1 24 ? 4.762 -13.414 -2.662 1 89.56 24 ALA B C 1
ATOM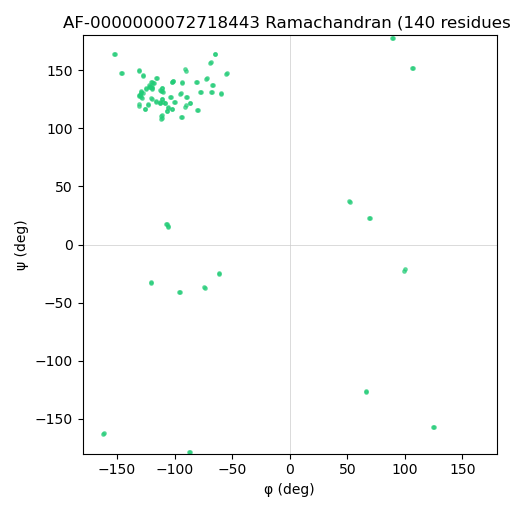 779 O O . ALA B 1 24 ? 4.098 -13.094 -3.65 1 89.56 24 ALA B O 1
ATOM 780 N N . PRO B 1 25 ? 4.859 -12.727 -1.531 1 89.75 25 PRO B N 1
ATOM 781 C CA . PRO B 1 25 ? 4.418 -11.336 -1.643 1 89.75 25 PRO B CA 1
ATOM 782 C C . PRO B 1 25 ? 5.141 -10.57 -2.75 1 89.75 25 PRO B C 1
ATOM 784 O O . PRO B 1 25 ? 6.324 -10.82 -3.002 1 89.75 25 PRO B O 1
ATOM 787 N N . CYS B 1 26 ? 4.43 -9.688 -3.33 1 91.12 26 CYS B N 1
ATOM 788 C CA . CYS B 1 26 ? 5.043 -8.898 -4.395 1 91.12 26 CYS B CA 1
ATOM 789 C C . CYS B 1 26 ? 6.141 -7.996 -3.846 1 91.12 26 CYS B C 1
ATOM 791 O O . CYS B 1 26 ? 5.957 -7.344 -2.814 1 91.12 26 CYS B O 1
ATOM 793 N N . GLU B 1 27 ? 7.176 -7.934 -4.527 1 92.06 27 GLU B N 1
ATOM 794 C CA . GLU B 1 27 ? 8.359 -7.227 -4.059 1 92.06 27 GLU B CA 1
ATOM 795 C C . GLU B 1 27 ? 8.18 -5.715 -4.152 1 92.06 27 GLU B C 1
ATOM 797 O O . GLU B 1 27 ? 8.617 -4.977 -3.273 1 92.06 27 GLU B O 1
ATOM 802 N N . GLU B 1 28 ? 7.48 -5.246 -5.227 1 96.62 28 GLU B N 1
ATOM 803 C CA . GLU B 1 28 ? 7.336 -3.814 -5.473 1 96.62 28 GLU B CA 1
ATOM 804 C C . GLU B 1 28 ? 5.879 -3.447 -5.75 1 96.62 28 GLU B C 1
ATOM 806 O O . GLU B 1 28 ? 5.281 -3.943 -6.707 1 96.62 28 GLU B O 1
ATOM 811 N N . VAL B 1 29 ? 5.383 -2.643 -4.949 1 97.5 29 VAL B N 1
ATOM 812 C CA . VAL B 1 29 ? 4.035 -2.104 -5.129 1 97.5 29 VAL B CA 1
ATOM 813 C C . VAL B 1 29 ? 4.078 -0.579 -5.059 1 97.5 29 VAL B C 1
ATOM 815 O O . VAL B 1 29 ? 4.664 -0.008 -4.137 1 97.5 29 VAL B O 1
ATOM 818 N N . TYR B 1 30 ? 3.479 0.023 -6.035 1 97.88 30 TYR B N 1
ATOM 819 C CA . TYR B 1 30 ? 3.41 1.478 -6.125 1 97.88 30 TYR B CA 1
ATOM 820 C C . TYR B 1 30 ? 1.964 1.956 -6.129 1 97.88 30 TYR B C 1
ATOM 822 O O . TYR B 1 30 ? 1.154 1.502 -6.941 1 97.88 30 TYR B O 1
ATOM 830 N N . ILE B 1 31 ? 1.649 2.865 -5.207 1 97.19 31 ILE B N 1
ATOM 831 C CA . ILE B 1 31 ? 0.312 3.436 -5.098 1 97.19 31 ILE B CA 1
ATOM 832 C C . ILE B 1 31 ? 0.367 4.938 -5.375 1 97.19 31 ILE B C 1
ATOM 834 O O . ILE B 1 31 ? 1.076 5.676 -4.688 1 97.19 31 ILE B O 1
ATOM 838 N N . LYS B 1 32 ? -0.394 5.367 -6.336 1 96.06 32 LYS B N 1
ATOM 839 C CA . LYS B 1 32 ? -0.419 6.777 -6.719 1 96.06 32 LYS B CA 1
ATOM 840 C C . LYS B 1 32 ? -1.834 7.344 -6.637 1 96.06 32 LYS B C 1
ATOM 842 O O . LYS B 1 32 ? -2.754 6.82 -7.266 1 96.06 32 LYS B O 1
ATOM 847 N N . HIS B 1 33 ? -1.984 8.344 -5.805 1 94.5 33 HIS B N 1
ATOM 848 C CA . HIS B 1 33 ? -3.215 9.133 -5.844 1 94.5 33 HIS B CA 1
ATOM 849 C C . HIS B 1 33 ? -3.186 10.141 -6.988 1 94.5 33 HIS B C 1
ATOM 851 O O . HIS B 1 33 ? -2.396 11.086 -6.965 1 94.5 33 HIS B O 1
ATOM 857 N N . ILE B 1 34 ? -4.059 9.953 -7.902 1 92.88 34 ILE B N 1
ATOM 858 C CA . ILE B 1 34 ? -3.955 10.758 -9.109 1 92.88 34 ILE B CA 1
ATOM 859 C C . ILE B 1 34 ? -5.035 11.836 -9.109 1 92.88 34 ILE B C 1
ATOM 861 O O . ILE B 1 34 ? -5.398 12.367 -10.164 1 92.88 34 ILE B O 1
ATOM 865 N N . GLY B 1 35 ? -5.68 12.07 -7.883 1 86.25 35 GLY B N 1
ATOM 866 C CA . GLY B 1 35 ? -6.648 13.148 -7.707 1 86.25 35 GLY B CA 1
ATOM 867 C C . GLY B 1 35 ? -8.078 12.648 -7.605 1 86.25 35 GLY B C 1
ATOM 868 O O . GLY B 1 35 ? -8.422 11.617 -8.188 1 86.25 35 GLY B O 1
ATOM 869 N N . HIS B 1 36 ? -8.883 13.344 -6.945 1 88.88 36 HIS B N 1
ATOM 870 C CA . HIS B 1 36 ? -10.32 13.117 -6.84 1 88.88 36 HIS B CA 1
ATOM 871 C C . HIS B 1 36 ? -10.617 11.68 -6.422 1 88.88 36 HIS B C 1
ATOM 873 O O . HIS B 1 36 ? -11.445 11.008 -7.039 1 88.88 36 HIS B O 1
ATOM 879 N N . ASN B 1 37 ? -9.797 11.141 -5.566 1 88.81 37 ASN B N 1
ATOM 880 C CA . ASN B 1 37 ? -9.977 9.812 -4.984 1 88.81 37 ASN B CA 1
ATOM 881 C C . ASN B 1 37 ? -9.758 8.711 -6.023 1 88.81 37 ASN B C 1
ATOM 883 O O . ASN B 1 37 ? -10.414 7.672 -5.977 1 88.81 37 ASN B O 1
ATOM 887 N N . ASN B 1 38 ? -9.031 9.109 -7.027 1 94.12 38 ASN B N 1
ATOM 888 C CA . ASN B 1 38 ? -8.539 8.117 -7.977 1 94.12 38 ASN B CA 1
ATOM 889 C C . ASN B 1 38 ? -7.129 7.648 -7.617 1 94.12 38 ASN B C 1
ATOM 891 O O . ASN B 1 38 ? -6.254 8.461 -7.324 1 94.12 38 ASN B O 1
ATOM 895 N N . TYR B 1 39 ? -7.027 6.34 -7.598 1 95.38 39 TYR B N 1
ATOM 896 C CA . TYR B 1 39 ? -5.75 5.73 -7.25 1 95.38 39 TYR B CA 1
ATOM 897 C C . TYR B 1 39 ? -5.289 4.766 -8.336 1 95.38 39 TYR B C 1
ATOM 899 O O . TYR B 1 39 ? -6.098 4.008 -8.883 1 95.38 39 TYR B O 1
ATOM 907 N N . GLN B 1 40 ? -4.078 4.832 -8.711 1 97.25 40 GLN B N 1
ATOM 908 C CA . GLN B 1 40 ? -3.424 3.822 -9.531 1 97.25 40 GLN B CA 1
ATOM 909 C C . GLN B 1 40 ? -2.506 2.939 -8.688 1 97.25 40 GLN B C 1
ATOM 911 O O . GLN B 1 40 ? -1.702 3.443 -7.902 1 97.25 40 GLN B O 1
ATOM 916 N N . VAL B 1 41 ? -2.715 1.648 -8.812 1 97.38 41 VAL B N 1
ATOM 917 C CA . VAL B 1 41 ? -1.838 0.688 -8.148 1 97.38 41 VAL B CA 1
ATOM 918 C C . VAL B 1 41 ? -1.012 -0.063 -9.188 1 97.38 41 VAL B C 1
ATOM 920 O O . VAL B 1 41 ? -1.562 -0.632 -10.133 1 97.38 41 VAL B O 1
ATOM 923 N N . SER B 1 42 ? 0.281 -0.021 -9.016 1 97.94 42 SER B N 1
ATOM 924 C CA . SER B 1 42 ? 1.195 -0.759 -9.883 1 97.94 42 SER B CA 1
ATOM 925 C C . SER B 1 42 ? 2.033 -1.751 -9.078 1 97.94 42 SER B C 1
ATOM 927 O O . SER B 1 42 ? 2.439 -1.462 -7.953 1 97.94 42 SER B O 1
ATOM 929 N N . TYR B 1 43 ? 2.225 -2.887 -9.633 1 97.12 43 TYR B N 1
ATOM 930 C CA . TYR B 1 43 ? 3.127 -3.824 -8.977 1 97.12 43 TYR B CA 1
ATOM 931 C C . TYR B 1 43 ? 3.891 -4.656 -10 1 97.12 43 TYR B C 1
ATOM 933 O O . TYR B 1 43 ? 3.385 -4.922 -11.094 1 97.12 43 TYR B O 1
ATOM 941 N N . LYS B 1 44 ? 5.086 -5.012 -9.688 1 96.31 44 LYS B N 1
ATOM 942 C CA . LYS B 1 44 ? 5.965 -5.801 -10.547 1 96.31 44 LYS B CA 1
ATOM 943 C C . LYS B 1 44 ? 5.57 -7.277 -10.523 1 96.31 44 LYS B C 1
ATOM 945 O O . LYS B 1 44 ? 5.391 -7.859 -9.453 1 96.31 44 LYS B O 1
ATOM 950 N N . ILE B 1 45 ? 5.469 -7.832 -11.742 1 96.12 45 ILE B N 1
ATOM 951 C CA . ILE B 1 45 ? 5.16 -9.25 -11.898 1 96.12 45 ILE B CA 1
ATOM 952 C C . ILE B 1 45 ? 6.453 -10.047 -12.023 1 96.12 45 ILE B C 1
ATOM 954 O O . ILE B 1 45 ? 7.168 -9.922 -13.023 1 96.12 45 ILE B O 1
ATOM 958 N N . LYS B 1 46 ? 6.738 -10.773 -11.062 1 93.62 46 LYS B N 1
ATOM 959 C CA . LYS B 1 46 ? 7.941 -11.594 -11.094 1 93.62 46 LYS B CA 1
ATOM 960 C C . LYS B 1 46 ? 7.621 -13.016 -11.555 1 93.62 46 LYS B C 1
ATOM 962 O O . LYS B 1 46 ? 8.344 -13.586 -12.375 1 93.62 46 LYS B O 1
ATOM 967 N N . ASP B 1 47 ? 6.496 -13.547 -11.07 1 95.25 47 ASP B N 1
ATOM 968 C CA . ASP B 1 47 ? 6.059 -14.898 -11.406 1 95.25 47 ASP B CA 1
ATOM 969 C C . ASP B 1 47 ? 4.695 -14.883 -12.094 1 95.25 47 ASP B C 1
ATOM 971 O O . ASP B 1 47 ? 3.762 -14.234 -11.617 1 95.25 47 ASP B O 1
ATOM 975 N N . ARG B 1 48 ? 4.652 -15.648 -13.164 1 96.06 48 ARG B N 1
ATOM 976 C CA . ARG B 1 48 ? 3.355 -15.789 -13.82 1 96.06 48 ARG B CA 1
ATOM 977 C C . ARG B 1 48 ? 2.383 -16.578 -12.953 1 96.06 48 ARG B C 1
ATOM 979 O O . ARG B 1 48 ? 2.803 -17.359 -12.102 1 96.06 48 ARG B O 1
ATOM 986 N N . GLY B 1 49 ? 1.081 -16.359 -13.219 1 96.88 49 GLY B N 1
ATOM 987 C CA . GLY B 1 49 ? 0.036 -17.031 -12.469 1 96.88 49 GLY B CA 1
ATOM 988 C C . GLY B 1 49 ? -0.95 -16.078 -11.82 1 96.88 49 GLY B C 1
ATOM 989 O O . GLY B 1 49 ? -1.166 -14.969 -12.32 1 96.88 49 GLY B O 1
ATOM 990 N N . GLU B 1 50 ? -1.638 -16.531 -10.758 1 97.69 50 GLU B N 1
ATOM 991 C CA . GLU B 1 50 ? -2.664 -15.719 -10.094 1 97.69 50 GLU B CA 1
ATOM 992 C C . GLU B 1 50 ? -2.055 -14.812 -9.039 1 97.69 50 GLU B C 1
ATOM 994 O O . GLU B 1 50 ? -1.31 -15.266 -8.172 1 97.69 50 GLU B O 1
ATOM 999 N N . HIS B 1 51 ? -2.271 -13.57 -9.219 1 97.25 51 HIS B N 1
ATOM 1000 C CA . HIS B 1 51 ? -1.964 -12.57 -8.211 1 97.25 51 HIS B CA 1
ATOM 1001 C C . HIS B 1 51 ? -3.221 -12.125 -7.469 1 97.25 51 HIS B C 1
ATOM 1003 O O . HIS B 1 51 ? -4.281 -11.969 -8.078 1 97.25 51 HIS B O 1
ATOM 1009 N N . ILE B 1 52 ? -3.123 -11.93 -6.195 1 97.44 52 ILE B N 1
ATOM 1010 C CA . ILE B 1 52 ? -4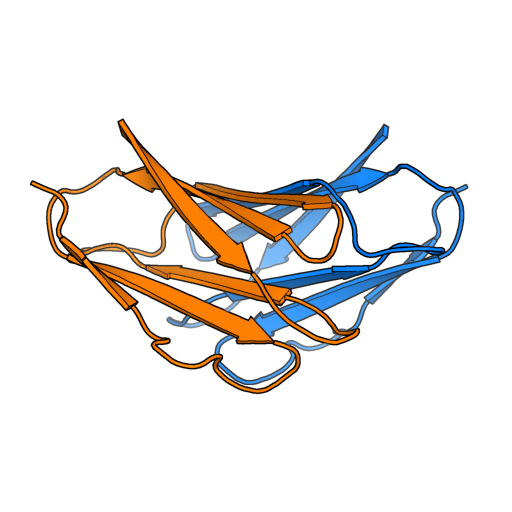.234 -11.453 -5.379 1 97.44 52 ILE B CA 1
ATOM 1011 C C . ILE B 1 52 ? -3.979 -10.016 -4.949 1 97.44 52 ILE B C 1
ATOM 1013 O O . ILE B 1 52 ? -2.934 -9.711 -4.371 1 97.44 52 ILE B O 1
ATOM 1017 N N . LEU B 1 53 ? -4.902 -9.148 -5.316 1 97.31 53 LEU B N 1
ATOM 1018 C CA . LEU B 1 53 ? -4.859 -7.75 -4.902 1 97.31 53 LEU B CA 1
ATOM 1019 C C . LEU B 1 53 ? -5.918 -7.465 -3.842 1 97.31 53 LEU B C 1
ATOM 1021 O O . LEU B 1 53 ? -7.109 -7.668 -4.078 1 97.31 53 LEU B O 1
ATOM 1025 N N . LEU B 1 54 ? -5.484 -7.129 -2.67 1 96.94 54 LEU B N 1
ATOM 1026 C CA . LEU B 1 54 ? -6.363 -6.73 -1.577 1 96.94 54 LEU B CA 1
ATOM 1027 C C . LEU B 1 54 ? -6.402 -5.211 -1.437 1 96.94 54 LEU B C 1
ATOM 1029 O O . LEU B 1 54 ? -5.359 -4.574 -1.287 1 96.94 54 LEU B O 1
ATOM 1033 N N . VAL B 1 55 ? -7.59 -4.664 -1.536 1 96.56 55 VAL B N 1
ATOM 1034 C CA . VAL B 1 55 ? -7.758 -3.215 -1.495 1 96.56 55 VAL B CA 1
ATOM 1035 C C . VAL B 1 55 ? -8.766 -2.842 -0.411 1 96.56 55 VAL B C 1
ATOM 1037 O O . VAL B 1 55 ? -9.922 -3.264 -0.458 1 96.56 55 VAL B O 1
ATOM 1040 N N . MET B 1 56 ? -8.297 -2.15 0.519 1 95.38 56 MET B N 1
ATOM 1041 C CA . MET B 1 56 ? -9.164 -1.706 1.605 1 95.38 56 MET B CA 1
ATOM 1042 C C . MET B 1 56 ? -9.281 -0.186 1.618 1 95.38 56 MET B C 1
ATOM 1044 O O . MET B 1 56 ? -8.32 0.521 1.317 1 95.38 56 MET B O 1
ATOM 1048 N N . TRP B 1 57 ? -10.453 0.254 1.949 1 94.62 57 TRP B N 1
ATOM 1049 C CA . TRP B 1 57 ? -10.758 1.644 2.275 1 94.62 57 TRP B CA 1
ATOM 1050 C C . TRP B 1 57 ? -11.102 1.793 3.754 1 94.62 57 TRP B C 1
ATOM 1052 O O . TRP B 1 57 ? -12.18 1.386 4.188 1 94.62 57 TRP B O 1
ATOM 1062 N N . GLY B 1 58 ? -10.117 2.422 4.418 1 90.88 58 GLY B N 1
ATOM 1063 C CA . GLY B 1 58 ? -10.188 2.285 5.867 1 90.88 58 GLY B CA 1
ATOM 1064 C C . GLY B 1 58 ? -9.961 0.861 6.34 1 90.88 58 GLY B C 1
ATOM 1065 O O . GLY B 1 58 ? -8.977 0.223 5.965 1 90.88 58 GLY B O 1
ATOM 1066 N N . GLU B 1 59 ? -10.836 0.245 7.152 1 88.38 59 GLU B N 1
ATOM 1067 C CA . GLU B 1 59 ? -10.633 -1.094 7.699 1 88.38 59 GLU B CA 1
ATOM 1068 C C . GLU B 1 59 ? -11.547 -2.111 7.02 1 88.38 59 GLU B C 1
ATOM 1070 O O . GLU B 1 59 ? -11.766 -3.201 7.547 1 88.38 59 GLU B O 1
ATOM 1075 N N . HIS B 1 60 ? -12.062 -1.685 5.836 1 92.88 60 HIS B N 1
ATOM 1076 C CA . HIS B 1 60 ? -12.969 -2.578 5.129 1 92.88 60 HIS B CA 1
ATOM 1077 C C . HIS B 1 60 ? -12.531 -2.785 3.684 1 92.88 60 HIS B C 1
ATOM 1079 O O . HIS B 1 60 ? -12.102 -1.84 3.02 1 92.88 60 HIS B O 1
ATOM 1085 N N . HIS B 1 61 ? -12.797 -4.07 3.236 1 95.94 61 HIS B N 1
ATOM 1086 C CA . HIS B 1 61 ? -12.539 -4.336 1.825 1 95.94 61 HIS B CA 1
ATOM 1087 C C . HIS B 1 61 ? -13.516 -3.572 0.934 1 95.94 61 HIS B C 1
ATOM 1089 O O . HIS B 1 61 ? -14.711 -3.506 1.229 1 95.94 61 HIS B O 1
ATOM 1095 N N . ILE B 1 62 ? -12.984 -2.891 -0.086 1 95.81 62 ILE B N 1
ATOM 1096 C CA . ILE B 1 62 ? -13.875 -2.295 -1.072 1 95.81 62 ILE B CA 1
ATOM 1097 C C . ILE B 1 62 ? -14.625 -3.396 -1.819 1 95.81 62 ILE B C 1
ATOM 1099 O O . ILE B 1 62 ? -14.211 -4.559 -1.803 1 95.81 62 ILE B O 1
ATOM 1103 N N . PRO B 1 63 ? -15.695 -3.012 -2.502 1 94.81 63 PRO B N 1
ATOM 1104 C CA . PRO B 1 63 ? -16.375 -4.023 -3.307 1 94.81 63 PRO B CA 1
ATOM 1105 C C . PRO B 1 63 ? -15.477 -4.645 -4.371 1 94.81 63 PRO B C 1
ATOM 1107 O O . PRO B 1 63 ? -14.773 -3.922 -5.082 1 94.81 63 PRO B O 1
ATOM 1110 N N . GLY B 1 64 ? -15.438 -6 -4.457 1 95.94 64 GLY B N 1
ATOM 1111 C CA . GLY B 1 64 ? -14.633 -6.711 -5.434 1 95.94 64 GLY B CA 1
ATOM 1112 C C . GLY B 1 64 ? -13.32 -7.227 -4.863 1 95.94 64 GLY B C 1
ATOM 1113 O O . GLY B 1 64 ? -12.695 -8.117 -5.441 1 95.94 64 GLY B O 1
ATOM 1114 N N . SER B 1 65 ? -12.875 -6.59 -3.768 1 97.31 65 SER B N 1
ATOM 1115 C CA . SER B 1 65 ? -11.648 -7.051 -3.115 1 97.31 65 SER B CA 1
ATOM 1116 C C . SER B 1 65 ? -11.93 -8.258 -2.219 1 97.31 65 SER B C 1
ATOM 1118 O O . SER B 1 65 ? -12.969 -8.32 -1.562 1 97.31 65 SER B O 1
ATOM 1120 N N . PRO B 1 66 ? -11.078 -9.227 -2.205 1 97.19 66 PRO B N 1
ATOM 1121 C CA . PRO B 1 66 ? -9.82 -9.336 -2.951 1 97.19 66 PRO B CA 1
ATOM 1122 C C . PRO B 1 66 ? -10.039 -9.602 -4.438 1 97.19 66 PRO B C 1
ATOM 1124 O O . PRO B 1 66 ? -10.984 -10.297 -4.812 1 97.19 66 PRO B O 1
ATOM 1127 N N . PHE B 1 67 ? -9.242 -9.039 -5.281 1 97.81 67 PHE B N 1
ATOM 1128 C CA . PHE B 1 67 ? -9.242 -9.281 -6.719 1 97.81 67 PHE B CA 1
ATOM 1129 C C . PHE B 1 67 ? -8.242 -10.375 -7.086 1 97.81 67 PHE B C 1
ATOM 1131 O O . PHE B 1 67 ? -7.145 -10.43 -6.527 1 97.81 67 PHE B O 1
ATOM 1138 N N . VAL B 1 68 ? -8.586 -11.18 -7.934 1 98.06 68 VAL B N 1
ATOM 1139 C CA . VAL B 1 68 ? -7.68 -12.172 -8.492 1 98.06 68 VAL B CA 1
ATOM 1140 C C . VAL B 1 68 ? -7.289 -11.773 -9.914 1 98.06 68 VAL B C 1
ATOM 1142 O O . VAL B 1 68 ? -8.156 -11.609 -10.781 1 98.06 68 VAL B O 1
ATOM 1145 N N . VAL B 1 69 ? -6.059 -11.547 -10.094 1 97.25 69 VAL B N 1
A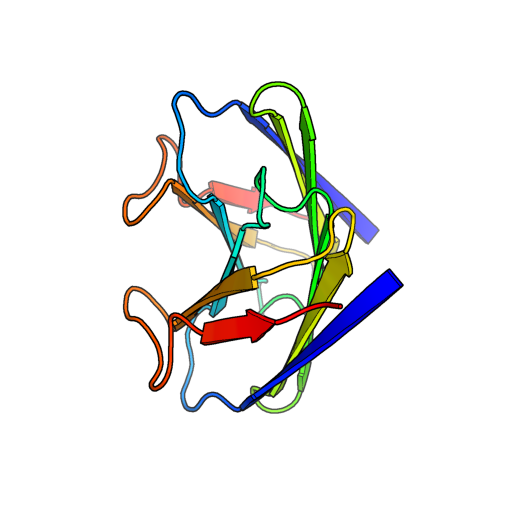TOM 1146 C CA . VAL B 1 69 ? -5.555 -11.148 -11.406 1 97.25 69 VAL B CA 1
ATOM 1147 C C . VAL B 1 69 ? -4.68 -12.258 -11.984 1 97.25 69 VAL B C 1
ATOM 1149 O O . VAL B 1 69 ? -3.689 -12.656 -11.375 1 97.25 69 VAL B O 1
ATOM 1152 N N . SER B 1 70 ? -5.043 -12.727 -13.117 1 97.56 70 SER B N 1
ATOM 1153 C CA . SER B 1 70 ? -4.277 -13.773 -13.781 1 97.56 70 SER B CA 1
ATOM 1154 C C . SER B 1 70 ? -3.23 -13.18 -14.719 1 97.56 70 SER B C 1
ATOM 1156 O O . SER B 1 70 ? -3.562 -12.391 -15.609 1 97.56 70 SER B O 1
ATOM 1158 N N . MET B 1 71 ? -1.957 -13.508 -14.367 1 94.19 71 MET B N 1
ATOM 1159 C CA . MET B 1 71 ? -0.858 -13.078 -15.227 1 94.19 71 MET B CA 1
ATOM 1160 C C . MET B 1 71 ? -0.22 -14.266 -15.938 1 94.19 71 MET B C 1
ATOM 1162 O O . MET B 1 71 ? 0.129 -15.258 -15.297 1 94.19 71 MET B O 1
ATOM 1166 N N . PHE B 1 72 ? -0.216 -14.195 -17.344 1 88.44 72 PHE B N 1
ATOM 1167 C CA . PHE B 1 72 ? 0.31 -15.312 -18.141 1 88.44 72 PHE B CA 1
ATOM 1168 C C . PHE B 1 72 ? 1.569 -14.891 -18.891 1 88.44 72 PHE B C 1
ATOM 1170 O O . PHE B 1 72 ? 1.742 -13.719 -19.219 1 88.44 72 PHE B O 1
#

Sequence (144 aa):
MVYHSHYHIAGNNILYVGVYGPKAPCEEVYIKHIGHNNYQVSYKIKDRGEHILLVMWGEHHIPGSPFVVSMFMVYHSHYHIAGNNILYVGVYGPKAPCEEVYIKHIGHNNYQVSYKIKDRG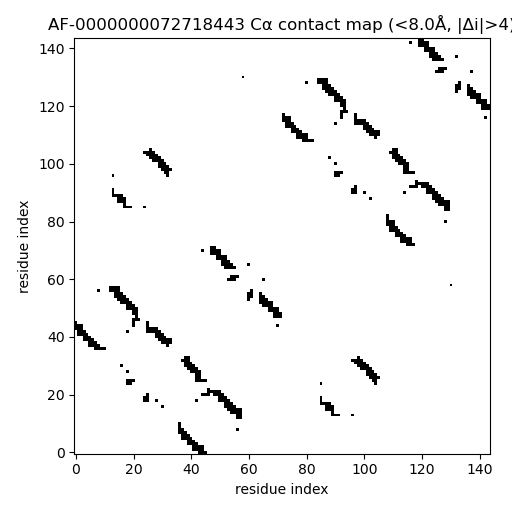EHILLVMWGEHHIPGSPFVVSMF

Solvent-accessible surface area (backbone atoms only — not comparable to full-atom values): 7951 Å² total; per-residue (Å²): 94,76,48,77,49,78,46,79,51,86,81,88,76,45,59,27,53,28,56,33,41,64,85,44,68,41,40,40,38,36,40,33,48,76,53,93,49,27,33,40,41,34,33,51,52,86,61,68,38,54,27,41,40,37,41,23,55,56,95,37,67,39,92,71,44,66,36,79,43,79,40,129,96,76,49,78,49,77,46,81,51,86,81,89,77,43,60,27,52,28,54,31,42,64,86,44,68,42,38,38,36,38,40,32,48,76,52,94,50,26,34,40,40,34,34,52,51,87,62,69,36,55,28,40,40,38,41,24,56,55,97,37,67,38,93,71,43,65,36,78,44,81,40,129

InterPro domains:
  IPR013783 Immunoglobulin-like fold [G3DSA:2.60.40.10] (5-71)
  IPR014756 Immunoglobulin E-set [SSF81296] (3-70)
  IPR017868 Filamin/ABP280 repeat-like [PF00630] (14-68)
  IPR017868 Filamin/ABP280 repeat-like [PS50194] (1-71)

Radius of gyration: 14.31 Å; Cα contacts (8 Å, |Δi|>4): 343; chains: 2; bounding box: 30×38×35 Å